Protein AF-A0A2C6DKG7-F1 (afdb_monomer_lite)

InterPro domains:
  IPR004291 Transposase IS66, central domain [PF03050] (73-159)
  IPR052344 Transposase-related protein [PTHR33678] (67-156)

Structure (mmCIF, N/CA/C/O backbone):
data_AF-A0A2C6DKG7-F1
#
_entry.id   AF-A0A2C6DKG7-F1
#
loop_
_atom_site.group_PDB
_atom_site.id
_atom_site.type_symbol
_atom_site.label_atom_id
_atom_site.label_alt_id
_atom_site.label_comp_id
_atom_site.label_asym_id
_atom_site.label_entity_id
_atom_site.label_seq_id
_atom_site.pdbx_PDB_ins_code
_atom_site.Cartn_x
_atom_site.Cartn_y
_atom_site.Cartn_z
_atom_site.occupancy
_atom_site.B_iso_or_equiv
_atom_site.auth_seq_id
_atom_site.auth_comp_id
_atom_site.auth_asym_id
_atom_site.auth_atom_id
_atom_site.pdbx_PDB_model_num
ATOM 1 N N . MET A 1 1 ? -40.578 30.815 17.036 1.00 42.97 1 MET A N 1
ATOM 2 C CA . MET A 1 1 ? -40.883 29.612 16.235 1.00 42.97 1 MET A CA 1
ATOM 3 C C . MET A 1 1 ? -41.186 30.082 14.815 1.00 42.97 1 MET A C 1
ATOM 5 O O . MET A 1 1 ? -42.266 30.598 14.577 1.00 42.97 1 MET A O 1
ATOM 9 N N . ILE A 1 2 ? -40.186 30.042 13.930 1.00 41.84 2 ILE A N 1
ATOM 10 C CA . ILE A 1 2 ? -40.274 30.369 12.494 1.00 41.84 2 ILE A CA 1
ATOM 11 C C . ILE A 1 2 ? -39.407 29.306 11.798 1.00 41.84 2 ILE A C 1
ATOM 13 O O . ILE A 1 2 ? -38.260 29.147 12.224 1.00 41.84 2 ILE A O 1
ATOM 17 N N . PRO A 1 3 ? -39.911 28.527 10.825 1.00 43.03 3 PRO A N 1
ATOM 18 C CA . PRO A 1 3 ? -39.130 27.458 10.220 1.00 43.03 3 PRO A CA 1
ATOM 19 C C . PRO A 1 3 ? -38.192 28.022 9.146 1.00 43.03 3 PRO A C 1
ATOM 21 O O . PRO A 1 3 ? -38.600 28.798 8.283 1.00 43.03 3 PRO A O 1
ATOM 24 N N . CYS A 1 4 ? -36.925 27.615 9.205 1.00 40.94 4 CYS A N 1
ATOM 25 C CA . CYS A 1 4 ? -35.913 27.905 8.196 1.00 40.94 4 CYS A CA 1
ATOM 26 C C . CYS A 1 4 ? -36.245 27.166 6.889 1.00 40.94 4 CYS A C 1
ATOM 28 O O . CYS A 1 4 ? -36.241 25.937 6.848 1.00 40.94 4 CYS A O 1
ATOM 30 N N . LEU A 1 5 ? -36.525 27.914 5.821 1.00 48.69 5 LEU A N 1
ATOM 31 C CA . LEU A 1 5 ? -36.691 27.391 4.464 1.00 48.69 5 LEU A CA 1
ATOM 32 C C . LEU A 1 5 ? -35.322 27.013 3.880 1.00 48.69 5 LEU A C 1
ATOM 34 O O . LEU A 1 5 ? -34.418 27.844 3.800 1.00 48.69 5 LEU A O 1
ATOM 38 N N . GLY A 1 6 ? -35.184 25.747 3.482 1.00 40.41 6 GLY A N 1
ATOM 39 C CA . GLY A 1 6 ? -33.993 25.199 2.842 1.00 40.41 6 GLY A CA 1
ATOM 40 C C . GLY A 1 6 ? -33.730 25.839 1.480 1.00 40.41 6 GLY A C 1
ATOM 41 O O . GLY A 1 6 ? -34.587 25.845 0.597 1.00 40.41 6 GLY A O 1
ATOM 42 N N . TRP A 1 7 ? -32.522 26.369 1.305 1.00 39.25 7 TRP A N 1
ATOM 43 C CA . TRP A 1 7 ? -32.018 26.807 0.010 1.00 39.25 7 TRP A CA 1
ATOM 44 C C . TRP A 1 7 ? -31.837 25.595 -0.909 1.00 39.25 7 TRP A C 1
ATOM 46 O O . TRP A 1 7 ? -31.002 24.727 -0.670 1.00 39.25 7 TRP A O 1
ATOM 56 N N . SER A 1 8 ? -32.644 25.542 -1.967 1.00 44.19 8 SER A N 1
ATOM 57 C CA . SER A 1 8 ? -32.559 24.546 -3.031 1.00 44.19 8 SER A CA 1
ATOM 58 C C . SER A 1 8 ? -31.329 24.795 -3.908 1.00 44.19 8 SER A C 1
ATOM 60 O O . SER A 1 8 ? -31.247 25.791 -4.628 1.00 44.19 8 SER A O 1
ATOM 62 N N . THR A 1 9 ? -30.388 23.853 -3.904 1.00 50.62 9 THR A N 1
ATOM 63 C CA . THR A 1 9 ? -29.226 23.779 -4.809 1.00 50.62 9 THR A CA 1
ATOM 64 C C . THR A 1 9 ? -29.617 23.482 -6.268 1.00 50.62 9 THR A C 1
ATOM 66 O O . THR A 1 9 ? -28.751 23.402 -7.134 1.00 50.62 9 THR A O 1
ATOM 69 N N . SER A 1 10 ? -30.912 23.324 -6.568 1.00 53.59 10 SER A N 1
ATOM 70 C CA . SER A 1 10 ? -31.398 22.764 -7.836 1.00 53.59 10 SER A CA 1
ATOM 71 C C . SER A 1 10 ? -31.390 23.734 -9.024 1.00 53.59 10 SER A C 1
ATOM 73 O O . SER A 1 10 ? -31.531 23.294 -10.161 1.00 53.59 10 SER A O 1
ATOM 75 N N . ILE A 1 11 ? -31.253 25.045 -8.807 1.00 55.28 11 ILE A N 1
ATOM 76 C CA . ILE A 1 11 ? -31.424 26.028 -9.894 1.00 55.28 11 ILE A CA 1
ATOM 77 C C . ILE A 1 11 ? -30.129 26.238 -10.698 1.00 55.28 11 ILE A C 1
ATOM 79 O O . ILE A 1 11 ? -30.195 26.489 -11.897 1.00 55.28 11 ILE A O 1
ATOM 83 N N . LYS A 1 12 ? -28.942 26.070 -10.098 1.00 51.97 12 LYS A N 1
ATOM 84 C CA . LYS A 1 12 ? -27.664 26.378 -10.775 1.00 51.97 12 LYS A CA 1
ATOM 85 C C . LYS A 1 12 ? -27.173 25.276 -11.727 1.00 51.97 12 LYS A C 1
ATOM 87 O O . LYS A 1 12 ? -26.524 25.590 -12.718 1.00 51.97 12 LYS A O 1
ATOM 92 N N . THR A 1 13 ? -27.517 24.012 -11.484 1.00 54.09 13 THR A N 1
ATOM 93 C CA . THR A 1 13 ? -27.084 22.865 -12.310 1.00 54.09 13 THR A CA 1
ATOM 94 C C . THR A 1 13 ? -27.830 22.759 -13.644 1.00 54.09 13 THR A C 1
ATOM 96 O O . THR A 1 13 ? -27.298 22.220 -14.606 1.00 54.09 13 THR A O 1
ATOM 99 N N . THR A 1 14 ? -29.054 23.291 -13.733 1.00 59.72 14 THR A N 1
ATOM 100 C CA . THR A 1 14 ? -29.907 23.137 -14.930 1.00 59.72 14 THR A CA 1
ATOM 101 C C . THR A 1 14 ? -29.477 24.010 -16.108 1.00 59.72 14 THR A C 1
ATOM 103 O O . THR A 1 14 ? -29.628 23.604 -17.259 1.00 59.72 14 THR A O 1
ATOM 106 N N . LEU A 1 15 ? -28.926 25.196 -15.837 1.00 59.50 15 LEU A N 1
ATOM 107 C CA . LEU A 1 15 ? -28.464 26.113 -16.880 1.00 59.50 15 LEU A CA 1
ATOM 108 C C . LEU A 1 15 ? -27.093 25.716 -17.432 1.00 59.50 15 LEU A C 1
ATOM 110 O O . LEU A 1 15 ? -26.894 25.803 -18.637 1.00 59.50 15 LEU A O 1
ATOM 114 N N . PHE A 1 16 ? -26.179 25.239 -16.581 1.00 56.06 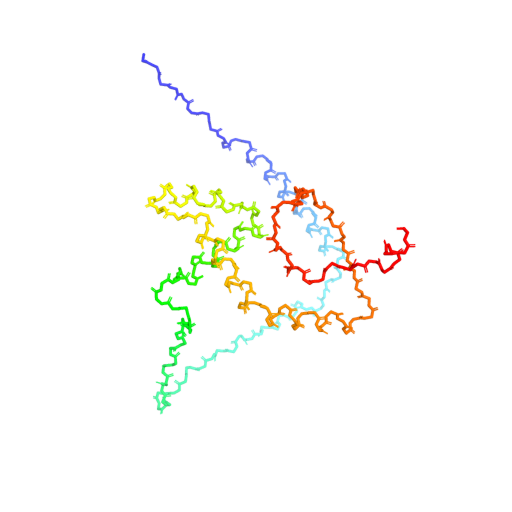16 PHE A N 1
ATOM 115 C CA . PHE A 1 16 ? -24.839 24.834 -17.017 1.00 56.06 16 PHE A CA 1
ATOM 116 C C . PHE A 1 16 ? -24.892 23.590 -17.914 1.00 56.06 16 PHE A C 1
ATOM 118 O O . PHE A 1 16 ? -24.310 23.606 -18.991 1.00 56.06 16 PHE A O 1
ATOM 125 N N . ASN A 1 17 ? -25.693 22.583 -17.539 1.00 67.44 17 ASN A N 1
ATOM 126 C CA . ASN A 1 17 ? -25.866 21.371 -18.345 1.00 67.44 17 ASN A CA 1
ATOM 127 C C . ASN A 1 17 ? -26.475 21.670 -19.727 1.00 67.44 17 ASN A C 1
ATOM 129 O O . ASN A 1 17 ? -26.036 21.119 -20.724 1.00 67.44 17 ASN A O 1
ATOM 133 N N . ARG A 1 18 ? -27.433 22.606 -19.829 1.00 64.31 18 ARG A N 1
ATOM 134 C CA . ARG A 1 18 ? -28.023 22.975 -21.130 1.00 64.31 18 ARG A CA 1
ATOM 135 C C . ARG A 1 18 ? -27.035 23.628 -22.089 1.00 64.31 18 ARG A C 1
ATOM 137 O O . ARG A 1 18 ? -27.148 23.416 -23.291 1.00 64.31 18 ARG A O 1
ATOM 144 N N . VAL A 1 19 ? -26.126 24.454 -21.574 1.00 70.00 19 VAL A N 1
ATOM 145 C CA . VAL A 1 19 ? -25.114 25.108 -22.413 1.00 70.00 19 VAL A CA 1
ATOM 146 C C . VAL A 1 19 ? -24.075 24.079 -22.852 1.00 70.00 19 VAL A C 1
ATOM 148 O O . VAL A 1 19 ? -23.782 24.001 -24.038 1.00 70.00 19 VAL A O 1
ATOM 151 N 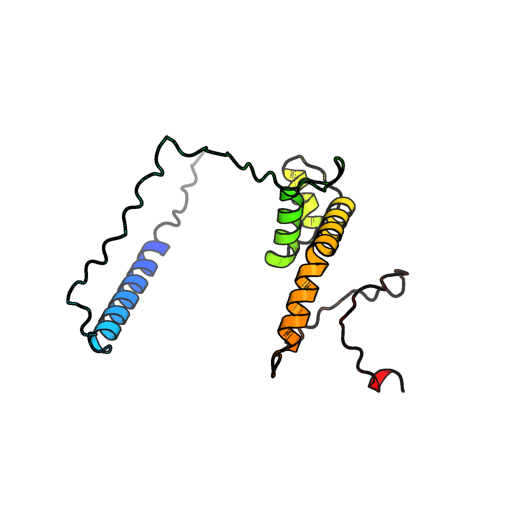N . THR A 1 20 ? -23.625 23.203 -21.946 1.00 74.06 20 THR A N 1
ATOM 152 C CA . THR A 1 20 ? -22.679 22.136 -22.304 1.00 74.06 20 THR A CA 1
ATOM 153 C C . THR A 1 20 ? -23.272 21.134 -23.290 1.00 74.06 20 THR A C 1
ATOM 155 O O . THR A 1 20 ? -22.584 20.737 -24.221 1.00 74.06 20 THR A O 1
ATOM 158 N N . ASP A 1 21 ? -24.545 20.762 -23.139 1.00 77.62 21 ASP A N 1
ATOM 159 C CA . ASP A 1 21 ? -25.218 19.833 -24.057 1.00 77.62 21 ASP A CA 1
ATOM 160 C C . ASP A 1 21 ? -25.367 20.445 -25.461 1.00 77.62 21 ASP A C 1
ATOM 162 O O . ASP A 1 21 ? -25.218 19.748 -26.465 1.00 77.62 21 ASP A O 1
ATOM 166 N N . ALA A 1 22 ? -25.618 21.757 -25.545 1.00 81.25 22 ALA A N 1
ATOM 167 C CA . ALA A 1 22 ? -25.683 22.472 -26.818 1.00 81.25 22 ALA A CA 1
ATOM 168 C C . ALA A 1 22 ? -24.307 22.561 -27.500 1.00 81.25 22 ALA A C 1
ATOM 170 O O . ALA A 1 22 ? -24.211 22.352 -28.711 1.00 81.25 22 ALA A O 1
ATOM 171 N N . ASP A 1 23 ? -23.250 22.820 -26.726 1.00 80.31 23 ASP A N 1
ATOM 172 C CA . ASP A 1 23 ? -21.876 22.883 -27.232 1.00 80.31 23 ASP A CA 1
ATOM 173 C C . ASP A 1 23 ? -21.374 21.501 -27.692 1.00 80.31 23 ASP A C 1
ATOM 175 O O . ASP A 1 23 ? -20.730 21.395 -28.739 1.00 80.31 23 ASP A O 1
ATOM 179 N N . ILE A 1 24 ? -21.723 20.428 -26.968 1.00 80.19 24 ILE A N 1
ATOM 180 C CA . ILE A 1 24 ? -21.419 19.038 -27.351 1.00 80.19 24 ILE A CA 1
ATOM 181 C C . ILE A 1 24 ? -22.118 18.684 -28.666 1.00 80.19 24 ILE A C 1
ATOM 183 O O . ILE A 1 24 ? -21.457 18.235 -29.601 1.00 80.19 24 ILE A O 1
ATOM 187 N N . ALA A 1 25 ? -23.420 18.958 -28.787 1.00 81.06 25 ALA A N 1
ATOM 188 C CA . ALA A 1 25 ? -24.168 18.664 -30.009 1.00 81.06 25 ALA A CA 1
ATOM 189 C C . ALA A 1 25 ? -23.639 19.454 -31.222 1.00 81.06 25 ALA A C 1
ATOM 191 O O . ALA A 1 25 ? -23.618 18.952 -32.347 1.00 81.06 25 ALA A O 1
ATOM 192 N N . ALA A 1 26 ? -23.187 20.696 -31.023 1.00 83.50 26 ALA A N 1
ATOM 193 C CA . ALA A 1 26 ? -22.562 21.480 -32.086 1.00 83.50 26 ALA A CA 1
ATOM 194 C C . ALA A 1 26 ? -21.223 20.868 -32.539 1.00 83.50 26 ALA A C 1
ATOM 196 O O . ALA A 1 26 ? -20.967 20.785 -33.744 1.00 83.50 26 ALA A O 1
ATOM 197 N N . ALA A 1 27 ? -20.401 20.400 -31.595 1.00 81.94 27 ALA A N 1
ATOM 198 C CA . ALA A 1 27 ? -19.133 19.736 -31.888 1.00 81.94 27 ALA A CA 1
ATOM 199 C C . ALA A 1 27 ? -19.327 18.377 -32.588 1.00 81.94 27 ALA A C 1
ATOM 201 O O . ALA A 1 27 ? -18.603 18.073 -33.537 1.00 81.94 27 ALA A O 1
ATOM 202 N N . GLU A 1 28 ? -20.327 17.589 -32.183 1.00 80.44 28 GLU A N 1
ATOM 203 C CA . GLU A 1 28 ? -20.672 16.304 -32.811 1.00 80.44 28 GLU A CA 1
ATOM 204 C C . GLU A 1 28 ? -21.100 16.484 -34.275 1.00 80.44 28 GLU A C 1
ATOM 206 O O . GLU A 1 28 ? -20.582 15.800 -35.157 1.00 80.44 28 GLU A O 1
ATOM 211 N N . ASN A 1 29 ? -21.950 17.476 -34.562 1.00 81.94 29 ASN A N 1
ATOM 212 C CA . ASN A 1 29 ? -22.371 17.789 -35.933 1.00 81.94 29 ASN A CA 1
ATOM 213 C C . ASN A 1 29 ? -21.196 18.224 -36.825 1.00 81.94 29 ASN A C 1
ATOM 215 O O . ASN A 1 29 ? -21.124 17.859 -38.002 1.00 81.94 29 ASN A O 1
ATOM 219 N N . GLN A 1 30 ? -20.258 19.006 -36.279 1.00 83.00 30 GLN A N 1
ATOM 220 C CA . GLN A 1 30 ? -19.043 19.376 -37.007 1.00 83.00 30 GLN A CA 1
ATOM 221 C C . GLN A 1 30 ? -18.170 18.155 -37.293 1.00 83.00 30 GLN A C 1
ATOM 223 O O . GLN A 1 30 ? -17.685 18.009 -38.417 1.00 83.00 30 GLN A O 1
ATOM 228 N N . LEU A 1 31 ? -18.012 17.263 -36.316 1.00 76.12 31 LEU A N 1
ATOM 229 C CA . LEU A 1 31 ? -17.227 16.043 -36.468 1.00 76.12 31 LEU A CA 1
ATOM 230 C C . LEU A 1 31 ? -17.825 15.114 -37.535 1.00 76.12 31 LEU A C 1
ATOM 232 O O . LEU A 1 31 ? -17.091 14.599 -38.377 1.00 76.12 31 LEU A O 1
ATOM 236 N N . GLU A 1 32 ? -19.150 14.972 -37.565 1.00 78.81 32 GLU A N 1
ATOM 237 C CA . GLU A 1 32 ? -19.856 14.157 -38.559 1.00 78.81 32 GLU A CA 1
ATOM 238 C C . GLU A 1 32 ? -19.763 14.734 -39.982 1.00 78.81 32 GLU A C 1
ATOM 240 O O . GLU A 1 32 ? -19.748 13.984 -40.958 1.00 78.81 32 GLU A O 1
ATOM 245 N N . SER A 1 33 ? -19.629 16.059 -40.119 1.00 77.62 33 SER A N 1
ATOM 246 C CA . SER A 1 33 ? -19.415 16.709 -41.421 1.00 77.62 33 SER A CA 1
ATOM 247 C C . SER A 1 33 ? -17.989 16.564 -41.969 1.00 77.62 33 SER A C 1
ATOM 249 O O . SER A 1 33 ? -17.790 16.568 -43.185 1.00 77.62 33 SER A O 1
ATOM 251 N N . LEU A 1 34 ? -16.995 16.478 -41.077 1.00 76.38 34 LEU A N 1
ATOM 252 C CA . LEU A 1 34 ? -15.572 16.498 -41.429 1.00 76.38 34 LEU A CA 1
ATOM 253 C C . LEU A 1 34 ? -15.008 15.099 -41.657 1.00 76.38 34 LEU A C 1
ATOM 255 O O . LEU A 1 34 ? -14.052 14.934 -42.420 1.00 76.38 34 LEU A O 1
ATOM 259 N N . LEU A 1 35 ? -15.578 14.093 -40.997 1.00 75.06 35 LEU A N 1
ATOM 260 C CA . LEU A 1 35 ? -15.190 12.712 -41.211 1.00 75.06 35 LEU A CA 1
ATOM 261 C C . LEU A 1 35 ? -15.839 12.196 -42.505 1.00 75.06 35 LEU A C 1
ATOM 263 O O . LEU A 1 35 ? -17.057 12.294 -42.665 1.00 75.06 35 LEU A O 1
ATOM 267 N N . PRO A 1 36 ? -15.065 11.630 -43.450 1.00 65.19 36 PRO A N 1
ATOM 268 C CA . PRO A 1 36 ? -15.658 10.945 -44.587 1.00 65.19 36 PRO A CA 1
ATOM 269 C C . PRO A 1 36 ? -16.524 9.809 -44.044 1.00 65.19 36 PRO A C 1
ATOM 271 O O . PRO A 1 36 ? -16.021 8.973 -43.292 1.00 65.19 36 PRO A O 1
ATOM 274 N N . LYS A 1 37 ? -17.813 9.776 -44.415 1.00 61.44 37 LYS A N 1
ATOM 275 C CA . LYS A 1 37 ? -18.686 8.639 -44.103 1.00 61.44 37 LYS A CA 1
ATOM 276 C C . LYS A 1 37 ? -18.001 7.388 -44.629 1.00 61.44 37 LYS A C 1
ATOM 278 O O . LYS A 1 37 ? -17.849 7.219 -45.841 1.00 61.44 37 LYS A O 1
ATOM 283 N N . SER A 1 38 ? -17.502 6.561 -43.717 1.00 52.88 38 SER A N 1
ATOM 284 C CA . SER A 1 38 ? -16.935 5.277 -44.083 1.00 52.88 38 SER A CA 1
ATOM 285 C C . SER A 1 38 ? -18.016 4.484 -44.823 1.00 52.88 38 SER A C 1
ATOM 287 O O . SER A 1 38 ? -19.189 4.583 -44.462 1.00 52.88 38 SER A O 1
ATOM 289 N N . PRO A 1 39 ? -17.673 3.679 -45.843 1.00 54.31 39 PRO A N 1
ATOM 290 C CA . PRO A 1 39 ? -18.632 2.841 -46.568 1.00 54.31 39 PRO A CA 1
ATOM 291 C C . PRO A 1 39 ? -19.102 1.642 -45.716 1.00 54.31 39 PRO A C 1
ATOM 293 O O . PRO A 1 39 ? -19.239 0.528 -46.204 1.00 54.31 39 PRO A O 1
ATOM 296 N N . SER A 1 40 ? -19.304 1.855 -44.417 1.00 52.56 40 SER A N 1
ATOM 297 C CA . SER A 1 40 ? -19.707 0.862 -43.423 1.00 52.56 40 SER A CA 1
ATOM 298 C C . SER A 1 40 ? -21.189 0.950 -43.051 1.00 52.56 40 SER A C 1
ATOM 300 O O . SER A 1 40 ? -21.623 0.216 -42.170 1.00 52.56 40 SER A O 1
ATOM 302 N N . ASP A 1 41 ? -21.960 1.821 -43.708 1.00 49.44 41 ASP A N 1
ATOM 303 C CA . ASP A 1 41 ? -23.401 1.973 -43.458 1.00 49.44 41 ASP A CA 1
ATOM 304 C C . ASP A 1 41 ? -24.262 0.935 -44.207 1.00 49.44 41 ASP A C 1
ATOM 306 O O . ASP A 1 41 ? -25.480 0.894 -44.028 1.00 49.44 41 ASP A O 1
ATOM 310 N N . GLU A 1 42 ? -23.659 0.027 -44.984 1.00 50.91 42 GLU A N 1
ATOM 311 C CA . GLU A 1 42 ? -24.314 -1.247 -45.292 1.00 50.91 42 GLU A CA 1
ATOM 312 C C . GLU A 1 42 ? -24.192 -2.159 -44.069 1.00 50.91 42 GLU A C 1
ATOM 314 O O . GLU A 1 42 ? -23.153 -2.755 -43.792 1.00 50.91 42 GLU A O 1
ATOM 319 N N . ALA A 1 43 ? -25.280 -2.196 -43.300 1.00 55.16 43 ALA A N 1
ATOM 320 C CA . ALA A 1 43 ? -25.446 -2.947 -42.069 1.00 55.16 43 ALA A CA 1
ATOM 321 C C . ALA A 1 43 ? -25.111 -4.439 -42.233 1.00 55.16 43 ALA A C 1
ATOM 323 O O . ALA A 1 43 ? -25.985 -5.280 -42.454 1.00 55.16 43 ALA A O 1
ATOM 324 N N . GLU A 1 44 ? -23.850 -4.799 -42.021 1.00 54.56 44 GLU A N 1
ATOM 325 C CA . GLU A 1 44 ? -23.482 -6.167 -41.699 1.00 54.56 44 GLU A CA 1
ATOM 326 C C . GLU A 1 44 ? -23.936 -6.422 -40.256 1.00 54.56 44 GLU A C 1
ATOM 328 O O . GLU A 1 44 ? -23.244 -6.132 -39.276 1.00 54.56 44 GLU A O 1
ATOM 333 N N . GLN A 1 45 ? -25.169 -6.911 -40.117 1.00 61.81 45 GLN A N 1
ATOM 334 C CA . GLN A 1 45 ? -25.705 -7.440 -38.869 1.00 61.81 45 GLN A CA 1
ATOM 335 C C . GLN A 1 45 ? -24.826 -8.613 -38.437 1.00 61.81 45 GLN A C 1
ATOM 337 O O . GLN A 1 45 ? -25.077 -9.770 -38.773 1.00 61.81 45 GLN A O 1
ATOM 342 N N . ARG A 1 46 ? -23.760 -8.318 -37.691 1.00 57.16 46 ARG A N 1
ATOM 343 C CA . ARG A 1 46 ? -22.921 -9.334 -37.064 1.00 57.16 46 ARG A CA 1
ATOM 344 C C . ARG A 1 46 ? -23.782 -10.064 -36.045 1.00 57.16 46 ARG A C 1
ATOM 346 O O . ARG A 1 46 ? -23.980 -9.589 -34.928 1.00 57.16 46 ARG A O 1
ATOM 353 N N . SER A 1 47 ? -24.328 -11.208 -36.449 1.00 63.72 47 SER A N 1
ATOM 354 C CA . SER A 1 47 ? -25.087 -12.083 -35.568 1.00 63.72 47 SER A CA 1
ATOM 355 C C . SER A 1 47 ? -24.198 -12.439 -34.384 1.00 63.72 47 SER A C 1
ATOM 357 O O . SER A 1 47 ? -23.180 -13.114 -34.554 1.00 63.72 47 SER A O 1
ATOM 359 N N . ILE A 1 48 ? -24.561 -11.979 -33.190 1.00 64.50 48 ILE A N 1
ATOM 360 C CA . ILE A 1 48 ? -23.921 -12.436 -31.960 1.00 64.50 48 ILE A CA 1
ATOM 361 C C . ILE A 1 48 ? -24.122 -13.957 -31.934 1.00 64.50 48 ILE A C 1
ATOM 363 O O . ILE A 1 48 ? -25.274 -14.400 -31.927 1.00 64.50 48 ILE A O 1
ATOM 367 N N . PRO A 1 49 ? -23.060 -14.783 -31.978 1.00 67.44 49 PRO A N 1
ATOM 368 C CA . PRO A 1 49 ? -23.237 -16.224 -32.012 1.00 67.44 49 PRO A CA 1
ATOM 369 C C . PRO A 1 49 ? -23.902 -16.666 -30.706 1.00 67.44 49 PRO A C 1
ATOM 371 O O . PRO A 1 49 ? -23.304 -16.595 -29.629 1.00 67.44 49 PRO A O 1
ATOM 374 N N . ALA A 1 50 ? -25.156 -17.112 -30.796 1.00 70.31 50 ALA A N 1
ATOM 375 C CA . ALA A 1 50 ? -25.883 -17.659 -29.663 1.00 70.31 50 ALA A CA 1
ATOM 376 C C . ALA A 1 50 ? -25.196 -18.960 -29.227 1.00 70.31 50 ALA A C 1
ATOM 378 O O . ALA A 1 50 ? -25.244 -19.979 -29.921 1.00 70.31 50 ALA A O 1
ATOM 379 N N . ARG A 1 51 ? -24.512 -18.923 -28.080 1.00 73.12 51 ARG A N 1
ATOM 380 C CA . ARG A 1 51 ? -23.881 -20.112 -27.502 1.00 73.12 51 ARG A CA 1
ATOM 381 C C . ARG A 1 51 ? -24.984 -21.091 -27.100 1.00 73.12 51 ARG A C 1
ATOM 383 O O . ARG A 1 51 ? -25.776 -20.793 -26.210 1.00 73.12 51 ARG A O 1
ATOM 390 N N . LYS A 1 52 ? -25.037 -22.258 -27.749 1.00 77.75 52 LYS A N 1
ATOM 391 C CA . LYS A 1 52 ? -25.904 -23.356 -27.303 1.00 77.75 52 LYS A CA 1
ATOM 392 C C . LYS A 1 52 ? -25.429 -23.827 -25.921 1.00 77.75 52 LYS A C 1
ATOM 394 O O . LYS A 1 52 ? -24.215 -23.950 -25.729 1.00 77.75 52 LYS A O 1
ATOM 399 N N . PRO A 1 53 ? -26.338 -24.079 -24.964 1.00 76.44 53 PRO A N 1
ATOM 400 C CA . PRO A 1 53 ? -25.948 -24.646 -23.681 1.00 76.44 53 PRO A CA 1
ATOM 401 C C . PRO A 1 53 ? -25.273 -26.003 -23.908 1.00 76.44 53 PRO A C 1
ATOM 403 O O . PRO A 1 53 ? -25.671 -26.758 -24.797 1.00 76.44 53 PRO A O 1
ATOM 406 N N . LEU A 1 54 ? -24.236 -26.299 -23.118 1.00 77.56 54 LEU A N 1
ATOM 407 C CA . LEU A 1 54 ? -23.595 -27.614 -23.143 1.00 77.56 54 LEU A CA 1
ATOM 408 C C . LEU A 1 54 ? -24.640 -28.701 -22.856 1.00 77.56 54 LEU A C 1
ATOM 410 O O . LEU A 1 54 ? -25.524 -28.519 -22.013 1.00 77.56 54 LEU A O 1
ATOM 414 N N . SER A 1 55 ? -24.532 -29.824 -23.561 1.00 79.50 55 SER A N 1
ATOM 415 C CA . SER A 1 55 ? -25.466 -30.937 -23.436 1.00 79.50 55 SER A CA 1
ATOM 416 C C . SER A 1 55 ? -25.436 -31.569 -22.042 1.00 79.50 55 SER A C 1
ATOM 418 O O . SER A 1 55 ? -24.435 -31.551 -21.327 1.00 79.50 55 SER A O 1
ATOM 420 N N . GLU A 1 56 ? -26.573 -32.133 -21.645 1.00 79.00 56 GLU A N 1
ATOM 421 C CA . GLU A 1 56 ? -26.831 -32.593 -20.276 1.00 79.00 56 GLU A CA 1
ATOM 422 C C . GLU A 1 56 ? -25.981 -33.802 -19.849 1.00 79.00 56 GLU A C 1
ATOM 424 O O . GLU A 1 56 ? -25.721 -33.993 -18.668 1.00 79.00 56 GLU A O 1
ATOM 429 N N . HIS A 1 57 ? -25.485 -34.580 -20.813 1.00 84.62 57 HIS A N 1
ATOM 430 C CA . HIS A 1 57 ? -24.684 -35.785 -20.586 1.00 84.62 57 HIS A CA 1
ATOM 431 C C . HIS A 1 57 ? -23.202 -35.518 -20.277 1.00 84.62 57 HIS A C 1
ATOM 433 O O . HIS A 1 57 ? -22.466 -36.456 -19.972 1.00 84.62 57 HIS A O 1
ATOM 439 N N . LEU A 1 58 ? -22.732 -34.271 -20.377 1.00 80.00 58 LEU A N 1
ATOM 440 C CA . LEU A 1 58 ? -21.362 -33.935 -19.990 1.00 80.00 58 LEU A CA 1
ATOM 441 C C . LEU A 1 58 ? -21.251 -33.831 -18.461 1.00 80.00 58 LEU A C 1
ATOM 443 O O . LEU A 1 58 ? -22.088 -33.174 -17.834 1.00 80.00 58 LEU A O 1
ATOM 447 N N . PRO A 1 59 ? -20.202 -34.403 -17.843 1.00 80.31 59 PRO A N 1
ATOM 448 C CA . PRO A 1 59 ? -19.992 -34.273 -16.409 1.00 80.31 59 PRO A CA 1
ATOM 449 C C . PRO A 1 59 ? -19.760 -32.801 -16.046 1.00 80.31 59 PRO A C 1
ATOM 451 O O . PRO A 1 59 ? -18.768 -32.186 -16.442 1.00 80.31 59 PRO A O 1
ATOM 454 N N . ARG A 1 60 ? -20.680 -32.225 -15.267 1.00 74.88 60 ARG A N 1
ATOM 455 C CA . ARG A 1 60 ? -20.539 -30.873 -14.717 1.00 74.88 60 ARG A CA 1
ATOM 456 C C . ARG A 1 60 ? -19.683 -30.942 -13.461 1.00 74.88 60 ARG A C 1
ATOM 458 O O . ARG A 1 60 ? -20.188 -31.179 -12.369 1.00 74.88 60 ARG A O 1
ATOM 465 N N . VAL A 1 61 ? -18.379 -30.738 -13.609 1.00 80.75 61 VAL A N 1
ATOM 466 C CA . VAL A 1 61 ? -17.492 -30.580 -12.453 1.00 80.75 61 VAL A CA 1
ATOM 467 C C . VAL A 1 61 ? -17.546 -29.121 -12.014 1.00 80.75 61 VAL A C 1
ATOM 469 O O . VAL A 1 61 ? -16.973 -28.242 -12.656 1.00 80.75 61 VAL A O 1
ATOM 472 N N . GLY A 1 62 ? -18.265 -28.853 -10.925 1.00 76.12 62 GLY A N 1
ATOM 473 C CA . GLY A 1 62 ? -18.250 -27.548 -10.273 1.00 76.12 62 GLY A CA 1
ATOM 474 C C . GLY A 1 62 ? -16.876 -27.297 -9.663 1.00 76.12 62 GLY A C 1
ATOM 475 O O . GLY A 1 62 ? -16.591 -27.763 -8.563 1.00 76.12 62 GLY A O 1
ATOM 476 N N . LYS A 1 63 ? -16.001 -26.584 -10.375 1.00 71.56 63 LYS A N 1
ATOM 477 C CA . LYS A 1 63 ? -14.724 -26.146 -9.810 1.00 71.56 63 LYS A CA 1
ATOM 478 C C . LYS A 1 63 ? -14.964 -24.878 -9.002 1.00 71.56 63 LYS A C 1
ATOM 480 O O . LYS A 1 63 ? -15.008 -23.782 -9.552 1.00 71.56 63 LYS A O 1
ATOM 485 N N . VAL A 1 64 ? -15.127 -25.037 -7.694 1.00 71.81 64 VAL A N 1
ATOM 486 C CA . VAL A 1 64 ? -15.084 -23.909 -6.764 1.00 71.81 64 VAL A CA 1
ATOM 487 C C . VAL A 1 64 ? -13.623 -23.492 -6.650 1.00 71.81 64 VAL A C 1
ATOM 489 O O . VAL A 1 64 ? -12.808 -24.203 -6.066 1.00 71.81 64 VAL A O 1
ATOM 492 N N . ILE A 1 65 ? -13.271 -22.368 -7.272 1.00 66.25 65 ILE A N 1
ATOM 493 C CA . ILE A 1 65 ? -11.984 -21.718 -7.031 1.00 66.25 65 ILE A CA 1
ATOM 494 C C . ILE A 1 65 ? -12.151 -20.973 -5.710 1.00 66.25 65 ILE A C 1
ATOM 496 O O . ILE A 1 65 ? -12.523 -19.802 -5.686 1.00 66.25 65 ILE A O 1
ATOM 500 N N . SER A 1 66 ? -11.963 -21.682 -4.601 1.00 56.06 66 SER A N 1
ATOM 501 C CA . SER A 1 66 ? -11.820 -21.021 -3.310 1.00 56.06 66 SER A CA 1
ATOM 502 C C . SER A 1 66 ? -10.574 -20.140 -3.387 1.00 56.06 66 SER A C 1
ATOM 504 O O . SER A 1 66 ? -9.552 -20.624 -3.887 1.00 56.06 66 SER A O 1
ATOM 506 N N . PRO A 1 67 ? -10.615 -18.875 -2.929 1.00 56.91 67 PRO A N 1
ATOM 507 C CA . PRO A 1 67 ? -9.382 -18.123 -2.768 1.00 56.91 67 PRO A CA 1
ATOM 508 C C . PRO A 1 67 ? -8.477 -18.965 -1.868 1.00 56.91 67 PRO A C 1
ATOM 510 O O . PRO A 1 67 ? -8.893 -19.373 -0.783 1.00 56.91 67 PRO A O 1
ATOM 513 N N . THR A 1 68 ? -7.284 -19.309 -2.348 1.00 56.97 68 THR A N 1
ATOM 514 C CA . THR A 1 68 ? -6.260 -19.969 -1.539 1.00 56.97 68 THR A CA 1
ATOM 515 C C . THR A 1 68 ? -5.907 -19.018 -0.408 1.00 56.97 68 THR A C 1
ATOM 517 O O . THR A 1 68 ? -5.102 -18.103 -0.563 1.00 56.97 68 THR A O 1
ATOM 520 N N . SER A 1 69 ? -6.583 -19.170 0.727 1.00 55.66 69 SER A N 1
ATOM 521 C CA . SER A 1 69 ? -6.252 -18.463 1.948 1.00 55.66 69 SER A CA 1
ATOM 522 C C . SER A 1 69 ? -5.051 -19.171 2.572 1.00 55.66 69 SER A C 1
ATOM 524 O O . SER A 1 69 ? -5.186 -19.877 3.568 1.00 55.66 69 SER A O 1
ATOM 526 N N . ASP A 1 70 ? -3.867 -18.971 1.993 1.00 52.56 70 ASP A N 1
ATOM 527 C CA . ASP A 1 70 ? -2.587 -19.303 2.647 1.00 52.56 70 ASP A CA 1
ATOM 528 C C . ASP A 1 70 ? -2.301 -18.360 3.835 1.00 52.56 70 ASP A C 1
ATOM 530 O O . ASP A 1 70 ? -1.286 -18.444 4.523 1.00 52.56 70 ASP A O 1
ATOM 534 N N . ILE A 1 71 ? -3.236 -17.451 4.101 1.00 51.31 71 ILE A N 1
ATOM 535 C CA . ILE A 1 71 ? -3.248 -16.544 5.228 1.00 51.31 71 ILE A CA 1
ATOM 536 C C . ILE A 1 71 ? -3.677 -17.336 6.467 1.00 51.31 71 ILE A C 1
ATOM 538 O O . ILE A 1 71 ? -4.836 -17.726 6.624 1.00 51.31 71 ILE A O 1
ATOM 542 N N . SER A 1 72 ? -2.707 -17.603 7.341 1.00 44.44 72 SER A N 1
ATOM 543 C CA . SER A 1 72 ? -2.920 -18.232 8.641 1.00 44.44 72 SER A CA 1
ATOM 544 C C . SER A 1 72 ? -4.043 -17.524 9.411 1.00 44.44 72 SER A C 1
ATOM 546 O O . SER A 1 72 ? -4.189 -16.306 9.347 1.00 44.44 72 SER A O 1
ATOM 548 N N . LYS A 1 73 ? -4.837 -18.298 10.164 1.00 51.03 73 LYS A N 1
ATOM 549 C CA . LYS A 1 73 ? -6.090 -17.908 10.854 1.00 51.03 73 LYS A CA 1
ATOM 550 C C . LYS A 1 73 ? -6.001 -16.722 11.845 1.00 51.03 73 LYS A C 1
ATOM 552 O O . LYS A 1 73 ? -6.970 -16.462 12.547 1.00 51.03 73 LYS A O 1
ATOM 557 N N . GLY A 1 74 ? -4.857 -16.045 11.944 1.00 52.69 74 GLY A N 1
ATOM 558 C CA . GLY A 1 74 ? -4.633 -14.855 12.770 1.00 52.69 74 GLY A CA 1
ATOM 559 C C . GLY A 1 74 ? -4.349 -13.567 11.986 1.00 52.69 74 GLY A C 1
ATOM 560 O O . GLY A 1 74 ? -4.172 -12.522 12.605 1.00 52.69 74 GLY A O 1
ATOM 561 N N . LEU A 1 75 ? -4.284 -13.617 10.654 1.00 57.31 75 LEU A N 1
ATOM 562 C CA . LEU A 1 75 ? -4.082 -12.445 9.801 1.00 57.31 75 LEU A CA 1
ATOM 563 C C . LEU A 1 75 ? -5.436 -11.922 9.283 1.00 57.31 75 LEU A C 1
ATOM 565 O O . LEU A 1 75 ? -6.356 -12.717 9.074 1.00 57.31 75 LEU A O 1
ATOM 569 N N . PRO A 1 76 ? -5.583 -10.599 9.082 1.00 63.59 76 PRO A N 1
ATOM 570 C CA . PRO A 1 76 ? -6.799 -10.024 8.521 1.00 63.59 76 PRO A CA 1
ATOM 571 C C . PRO A 1 76 ? -7.144 -10.669 7.175 1.00 63.59 76 PRO A C 1
ATOM 573 O O . PRO A 1 76 ? -6.257 -10.997 6.386 1.00 63.59 76 PRO A O 1
ATOM 576 N N . GLU A 1 77 ? -8.443 -10.844 6.923 1.00 73.19 77 GLU A N 1
ATOM 577 C CA . GLU A 1 77 ? -8.948 -11.398 5.667 1.00 73.19 77 GLU A CA 1
ATOM 578 C C . GLU A 1 77 ? -8.360 -10.638 4.465 1.00 73.19 77 GLU A C 1
ATOM 580 O O . GLU A 1 77 ? -8.151 -9.422 4.529 1.00 73.19 77 GLU A O 1
ATOM 585 N N . VAL A 1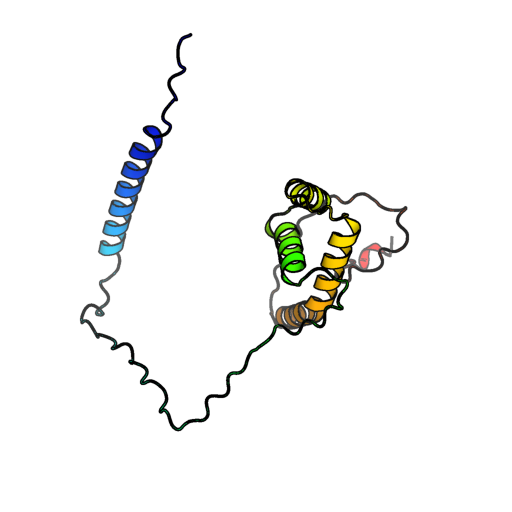 78 ? -8.117 -11.344 3.353 1.00 81.50 78 VAL A N 1
ATOM 586 C CA . VAL A 1 78 ? -7.556 -10.779 2.108 1.00 81.50 78 VAL A CA 1
ATOM 587 C C . VAL A 1 78 ? -8.267 -9.480 1.710 1.00 81.50 78 VAL A C 1
ATOM 589 O O . VAL A 1 78 ? -7.619 -8.528 1.275 1.00 81.50 78 VAL A O 1
ATOM 592 N N . GLY A 1 79 ? -9.590 -9.413 1.899 1.00 87.06 79 GLY A N 1
ATOM 593 C CA . GLY A 1 79 ? -10.396 -8.225 1.618 1.00 87.06 79 GLY A CA 1
ATOM 594 C C . GLY A 1 79 ? -9.975 -6.992 2.423 1.00 87.06 79 GLY A C 1
ATOM 595 O O . GLY A 1 79 ? -9.819 -5.915 1.846 1.00 87.06 79 GLY A O 1
ATOM 596 N N . LEU A 1 80 ? -9.706 -7.144 3.725 1.00 89.88 80 LEU A N 1
ATOM 597 C CA . LEU A 1 80 ? -9.264 -6.032 4.570 1.00 89.88 80 LEU A CA 1
ATOM 598 C C . LEU A 1 80 ? -7.884 -5.534 4.139 1.00 89.88 80 LEU A C 1
ATOM 600 O O . LEU A 1 80 ? -7.688 -4.331 3.977 1.00 89.88 80 LEU A O 1
ATOM 604 N N . VAL A 1 81 ? -6.935 -6.446 3.911 1.00 91.44 81 VAL A N 1
ATOM 605 C CA . VAL A 1 81 ? -5.581 -6.073 3.465 1.00 91.44 81 VAL A CA 1
ATOM 606 C C . VAL A 1 81 ? -5.637 -5.362 2.114 1.00 91.44 81 VAL A C 1
ATOM 608 O O . VAL A 1 81 ? -4.994 -4.329 1.937 1.00 91.44 81 VAL A O 1
ATOM 611 N N . THR A 1 82 ? -6.459 -5.864 1.190 1.00 92.81 82 THR A N 1
ATOM 612 C CA . THR A 1 82 ? -6.656 -5.259 -0.135 1.00 92.81 82 THR A CA 1
ATOM 613 C C . THR A 1 82 ? -7.183 -3.832 -0.013 1.00 92.81 82 THR A C 1
ATOM 615 O O . THR A 1 82 ? -6.624 -2.927 -0.631 1.00 92.81 82 THR A O 1
ATOM 618 N N . GLN A 1 83 ? -8.199 -3.605 0.826 1.00 94.62 83 GLN A N 1
ATOM 619 C CA . GLN A 1 83 ? -8.744 -2.268 1.069 1.00 94.62 83 GLN A CA 1
ATOM 620 C C . GLN A 1 83 ? -7.695 -1.329 1.674 1.00 94.62 83 GLN A C 1
ATOM 622 O O . GLN A 1 83 ? -7.545 -0.198 1.220 1.00 94.62 83 GLN A O 1
ATOM 627 N N . VAL A 1 84 ? -6.944 -1.796 2.675 1.00 95.12 84 VAL A N 1
ATOM 628 C CA . VAL A 1 84 ? -5.919 -0.992 3.358 1.00 95.12 84 VAL A CA 1
ATOM 629 C C . VAL A 1 84 ? -4.817 -0.559 2.391 1.00 95.12 84 VAL A C 1
ATOM 631 O O . VAL A 1 84 ? -4.419 0.611 2.382 1.00 95.12 84 VAL A O 1
ATOM 634 N N . VAL A 1 85 ? -4.345 -1.487 1.554 1.00 95.00 85 VAL A N 1
ATOM 635 C CA . VAL A 1 85 ? -3.332 -1.231 0.519 1.00 95.00 85 VAL A CA 1
ATOM 636 C C . VAL A 1 85 ? -3.882 -0.278 -0.542 1.00 95.00 85 VAL A C 1
ATOM 638 O O . VAL A 1 85 ? -3.228 0.720 -0.846 1.00 95.00 85 VAL A O 1
ATOM 641 N N . ALA A 1 86 ? -5.091 -0.525 -1.055 1.00 95.81 86 ALA A N 1
ATOM 642 C CA . ALA A 1 86 ? -5.729 0.345 -2.039 1.00 95.81 86 ALA A CA 1
ATOM 643 C C . ALA A 1 86 ? -5.883 1.771 -1.495 1.00 95.81 86 ALA A C 1
ATOM 645 O O . ALA A 1 86 ? -5.356 2.709 -2.086 1.00 95.81 86 ALA A O 1
ATOM 646 N N . SER A 1 87 ? -6.482 1.943 -0.317 1.00 96.12 87 SER A N 1
ATOM 647 C CA . SER A 1 87 ? -6.645 3.268 0.281 1.00 96.12 87 SER A CA 1
ATOM 648 C C . SER A 1 87 ? -5.313 3.950 0.600 1.00 96.12 87 SER A C 1
ATOM 650 O O . SER A 1 87 ? -5.222 5.171 0.504 1.00 96.12 87 SER A O 1
ATOM 652 N N . LYS A 1 88 ? -4.258 3.202 0.950 1.00 95.25 88 LYS A N 1
ATOM 653 C CA . LYS A 1 88 ? -2.939 3.790 1.231 1.00 95.25 88 LYS A CA 1
ATOM 654 C C . LYS A 1 88 ? -2.264 4.325 -0.029 1.00 95.25 88 LYS A C 1
ATOM 656 O O . LYS A 1 88 ? -1.769 5.447 -0.005 1.00 95.25 88 LYS A O 1
ATOM 661 N N . TYR A 1 89 ? -2.200 3.517 -1.084 1.00 94.19 89 TYR A N 1
ATOM 662 C CA . TYR A 1 89 ? -1.380 3.823 -2.260 1.00 94.19 89 TYR A CA 1
ATOM 663 C C . TYR A 1 89 ? -2.161 4.494 -3.392 1.00 94.19 89 TYR A C 1
ATOM 665 O O . TYR A 1 89 ? -1.580 5.289 -4.123 1.00 94.19 89 TYR A O 1
ATOM 673 N N . ARG A 1 90 ? -3.460 4.207 -3.531 1.00 94.19 90 ARG A N 1
ATOM 674 C CA . ARG A 1 90 ? -4.327 4.822 -4.547 1.00 94.19 90 ARG A CA 1
ATOM 675 C C . ARG A 1 90 ? -4.988 6.099 -4.041 1.00 94.19 90 ARG A C 1
ATOM 677 O O . ARG A 1 90 ? -4.996 7.093 -4.755 1.00 94.19 90 ARG A O 1
ATOM 684 N N . ASP A 1 91 ? -5.515 6.067 -2.817 1.00 94.62 91 ASP A N 1
ATOM 685 C CA . ASP A 1 91 ? -6.281 7.188 -2.247 1.00 94.62 91 ASP A CA 1
ATOM 686 C C . ASP A 1 91 ? -5.450 8.054 -1.283 1.00 94.62 91 ASP A C 1
ATOM 688 O O . ASP A 1 91 ? -5.976 8.966 -0.645 1.00 94.62 91 ASP A O 1
ATOM 692 N N . TYR A 1 92 ? -4.148 7.771 -1.154 1.00 92.31 92 TYR A N 1
ATOM 693 C CA . TYR A 1 92 ? -3.201 8.501 -0.302 1.00 92.31 92 TYR A CA 1
ATOM 694 C C . TYR A 1 92 ? -3.637 8.617 1.170 1.00 92.31 92 TYR A C 1
ATOM 696 O O . TYR A 1 92 ? -3.313 9.586 1.863 1.00 92.31 92 TYR A O 1
ATOM 704 N N . GLN A 1 93 ? -4.371 7.625 1.681 1.00 95.31 93 GLN A N 1
ATOM 705 C CA . GLN A 1 93 ? -4.867 7.628 3.051 1.00 95.31 93 GLN A CA 1
ATOM 706 C C . GLN A 1 93 ? -3.844 6.994 4.010 1.00 95.31 93 GLN A C 1
ATOM 708 O O . GLN A 1 93 ? -3.656 5.772 3.985 1.00 95.31 93 GLN A O 1
ATOM 713 N N . PRO A 1 94 ? -3.197 7.770 4.903 1.00 94.75 94 PRO A N 1
ATOM 714 C CA . PRO A 1 94 ? -2.182 7.234 5.806 1.00 94.75 94 PRO A CA 1
ATOM 715 C C . PRO A 1 94 ? -2.792 6.271 6.833 1.00 94.75 94 PRO A C 1
ATOM 717 O O . PRO A 1 94 ? -3.947 6.414 7.233 1.00 94.75 94 PRO A O 1
ATOM 720 N N . LEU A 1 95 ? -1.999 5.305 7.307 1.00 95.69 95 LEU A N 1
ATOM 721 C CA . LEU A 1 95 ? -2.493 4.194 8.135 1.00 95.69 95 LEU A CA 1
ATOM 722 C C . LEU A 1 95 ? -3.140 4.636 9.454 1.00 95.69 95 LEU A C 1
ATOM 724 O O . LEU A 1 95 ? -4.141 4.054 9.860 1.00 95.69 95 LEU A O 1
ATOM 728 N N . TYR A 1 96 ? -2.622 5.684 10.102 1.00 96.06 96 TYR A N 1
ATOM 729 C CA . TYR A 1 96 ? -3.249 6.228 11.314 1.00 96.06 96 TYR A CA 1
ATOM 730 C C . TYR A 1 96 ? -4.669 6.738 11.029 1.00 96.06 96 TYR A C 1
ATOM 732 O O . TYR A 1 96 ? -5.580 6.534 11.825 1.00 96.06 96 TYR A O 1
ATOM 740 N N . ARG A 1 97 ? -4.891 7.339 9.853 1.00 96.75 97 ARG A N 1
ATOM 741 C CA . ARG A 1 97 ? -6.207 7.834 9.443 1.00 96.75 97 ARG A CA 1
ATOM 742 C C . ARG A 1 97 ? -7.159 6.683 9.147 1.00 96.75 97 ARG A C 1
ATOM 744 O O . ARG A 1 97 ? -8.316 6.753 9.543 1.00 96.75 97 ARG A O 1
ATOM 751 N N . GLN A 1 98 ? -6.668 5.623 8.507 1.00 96.69 98 GLN A N 1
ATOM 752 C CA . GLN A 1 98 ? -7.451 4.404 8.288 1.00 96.69 98 GLN A CA 1
ATOM 753 C C . GLN A 1 98 ? -7.863 3.754 9.615 1.00 96.69 98 GLN A C 1
ATOM 755 O O . GLN A 1 98 ? -9.028 3.415 9.784 1.00 96.69 98 GLN A O 1
ATOM 760 N N . SER A 1 99 ? -6.943 3.662 10.582 1.00 96.38 99 SER A N 1
ATOM 761 C CA . SER A 1 99 ? -7.225 3.160 11.936 1.00 96.38 99 SER A CA 1
ATOM 762 C C . SER A 1 99 ? -8.364 3.936 12.613 1.00 96.38 99 SER A C 1
ATOM 764 O O . SER A 1 99 ? -9.317 3.331 13.100 1.00 96.38 99 SER A O 1
ATOM 766 N N . HIS A 1 100 ? -8.340 5.273 12.552 1.00 97.12 100 HIS A N 1
ATOM 767 C CA . HIS A 1 100 ? -9.437 6.094 13.072 1.00 97.12 100 HIS A CA 1
ATOM 768 C C . HIS A 1 100 ? -10.752 5.909 12.310 1.00 97.12 100 HIS A C 1
ATOM 770 O O . HIS A 1 100 ? -11.812 6.019 12.916 1.00 97.12 100 HIS A O 1
ATOM 776 N N . ILE A 1 101 ? -10.711 5.651 11.001 1.00 96.38 101 ILE A N 1
ATOM 777 C CA . ILE A 1 101 ? -11.920 5.388 10.212 1.00 96.38 101 ILE A CA 1
ATOM 778 C C . ILE A 1 101 ? -12.562 4.075 10.652 1.00 96.38 101 ILE A C 1
ATOM 780 O O . ILE A 1 101 ? -13.745 4.083 10.965 1.00 96.38 101 ILE A O 1
ATOM 784 N N . PHE A 1 102 ? -11.790 2.997 10.787 1.00 95.00 102 PHE A N 1
ATOM 785 C CA . PHE A 1 102 ? -12.318 1.728 11.293 1.00 95.00 102 PHE A CA 1
ATOM 786 C C . PHE A 1 102 ? -12.879 1.853 12.715 1.00 95.00 102 PHE A C 1
ATOM 788 O O . PHE A 1 102 ? -13.942 1.307 13.009 1.00 95.00 102 PHE A O 1
ATOM 795 N N . ALA A 1 103 ? -12.235 2.651 13.573 1.00 96.50 103 ALA A N 1
ATOM 796 C CA . ALA A 1 103 ? -12.722 2.901 14.928 1.00 96.50 103 ALA A CA 1
ATOM 797 C C . ALA A 1 103 ? -14.104 3.588 14.953 1.00 96.50 103 ALA A C 1
ATOM 799 O O . ALA A 1 103 ? -14.873 3.372 15.887 1.00 96.50 103 ALA A O 1
ATOM 800 N N . ARG A 1 104 ? -14.463 4.374 13.925 1.00 96.19 104 ARG A N 1
ATOM 801 C CA . ARG A 1 104 ? -15.807 4.982 13.812 1.00 96.19 104 ARG A CA 1
ATOM 802 C C . ARG A 1 104 ? -16.901 3.948 13.568 1.00 96.19 104 ARG A C 1
ATOM 804 O O . ARG A 1 104 ? -18.029 4.173 13.993 1.00 96.19 104 ARG A O 1
ATOM 811 N N . ASP A 1 105 ? -16.546 2.828 12.950 1.00 93.88 105 ASP A N 1
ATOM 812 C CA . ASP A 1 105 ? -17.434 1.690 12.712 1.00 93.88 105 ASP A CA 1
ATOM 813 C C . ASP A 1 105 ? -17.335 0.641 13.840 1.00 93.88 105 ASP A C 1
ATOM 815 O O . ASP A 1 105 ? -17.840 -0.473 13.715 1.00 93.88 105 ASP A O 1
ATOM 819 N N . GLY A 1 106 ? -16.684 0.987 14.959 1.00 94.31 106 GLY A N 1
ATOM 820 C CA . GLY A 1 106 ? -16.528 0.119 16.129 1.00 94.31 106 GLY A CA 1
ATOM 821 C C . GLY A 1 106 ? -15.423 -0.932 16.002 1.00 94.31 106 GLY A C 1
ATOM 822 O O . GLY A 1 106 ? -15.339 -1.825 16.844 1.00 94.31 106 GLY A O 1
ATOM 823 N N . VAL A 1 107 ? -14.570 -0.843 14.976 1.00 92.94 107 VAL A N 1
ATOM 824 C CA . VAL A 1 107 ? -13.472 -1.788 14.742 1.00 92.94 107 VAL A CA 1
ATOM 825 C C . VAL A 1 107 ? -12.137 -1.123 15.071 1.00 92.94 107 VAL A C 1
ATOM 827 O O . VAL A 1 107 ? -11.561 -0.391 14.269 1.00 92.94 107 VAL A O 1
ATOM 830 N N . GLU A 1 108 ? -11.612 -1.387 16.264 1.00 94.44 108 GLU A N 1
ATOM 831 C CA . GLU A 1 108 ? -10.303 -0.874 16.669 1.00 94.44 108 GLU A CA 1
ATOM 832 C C . GLU A 1 108 ? -9.174 -1.724 16.076 1.00 94.44 108 GLU A C 1
ATOM 834 O O . GLU A 1 108 ? -8.933 -2.85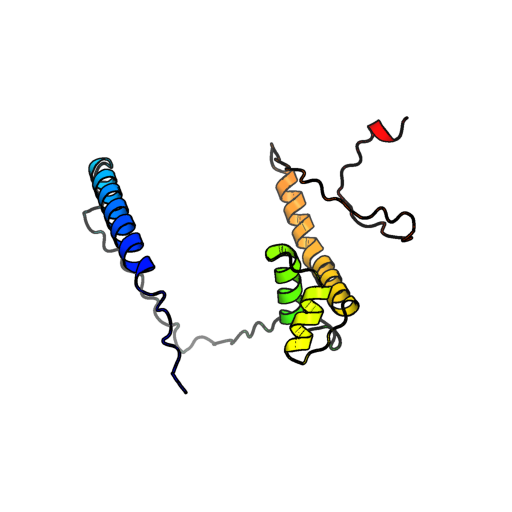7 16.493 1.00 94.44 108 GLU A O 1
ATOM 839 N N . ILE A 1 109 ? -8.456 -1.167 15.098 1.00 93.19 109 ILE A N 1
ATOM 840 C CA . ILE A 1 109 ? -7.290 -1.815 14.488 1.00 93.19 109 ILE A CA 1
ATOM 841 C C . ILE A 1 109 ? -6.065 -0.930 14.706 1.00 93.19 109 ILE A C 1
ATOM 843 O O . ILE A 1 109 ? -6.037 0.196 14.196 1.00 93.19 109 ILE A O 1
ATOM 847 N N . PRO A 1 110 ? -5.030 -1.399 15.423 1.00 94.12 110 PRO A N 1
ATOM 848 C CA . PRO A 1 110 ? -3.837 -0.601 15.641 1.00 94.12 110 PRO A CA 1
ATOM 849 C C . PRO A 1 110 ? -3.047 -0.442 14.338 1.00 94.12 110 PRO A C 1
ATOM 851 O O . PRO A 1 110 ? -3.016 -1.323 13.474 1.00 94.12 110 PRO A O 1
ATOM 854 N N . VAL A 1 111 ? -2.347 0.688 14.219 1.00 95.25 111 VAL A N 1
ATOM 855 C CA . VAL A 1 111 ? -1.537 1.023 13.036 1.00 95.25 111 VAL A CA 1
ATOM 856 C C . VAL A 1 111 ? -0.471 -0.037 12.749 1.00 95.25 111 VAL A C 1
ATOM 858 O O . VAL A 1 111 ? -0.191 -0.311 11.586 1.00 95.25 111 VAL A O 1
ATOM 861 N N . SER A 1 112 ? 0.085 -0.674 13.783 1.00 92.75 112 SER A N 1
ATOM 862 C CA . SER A 1 112 ? 1.054 -1.768 13.649 1.00 92.75 112 SER A CA 1
ATOM 863 C C . SER A 1 112 ? 0.472 -2.989 12.934 1.00 92.75 112 SER A C 1
ATOM 865 O O . SER A 1 112 ? 1.139 -3.559 12.076 1.00 92.75 112 SER A O 1
ATOM 867 N N . THR A 1 113 ? -0.780 -3.358 13.219 1.00 91.81 113 THR A N 1
ATOM 868 C CA . THR A 1 113 ? -1.465 -4.470 12.541 1.00 91.81 113 THR A CA 1
ATOM 869 C C . THR A 1 113 ? -1.737 -4.136 11.080 1.00 91.81 113 THR A C 1
ATOM 871 O O . THR A 1 113 ? -1.466 -4.957 10.203 1.00 91.81 113 THR A O 1
ATOM 874 N N . LEU A 1 114 ? -2.200 -2.914 10.794 1.00 93.19 114 LEU A N 1
ATOM 875 C CA . LEU A 1 114 ? -2.377 -2.447 9.415 1.00 93.19 114 LEU A CA 1
ATOM 876 C C . LEU A 1 114 ? -1.042 -2.440 8.654 1.00 93.19 114 LEU A C 1
ATOM 878 O O . LEU A 1 114 ? -0.974 -2.896 7.515 1.00 93.19 114 LEU A O 1
ATOM 882 N N . ALA A 1 115 ? 0.031 -1.969 9.293 1.00 91.94 115 ALA A N 1
ATOM 883 C CA . ALA A 1 115 ? 1.372 -1.966 8.720 1.00 91.94 115 ALA A CA 1
ATOM 884 C C . ALA A 1 115 ? 1.887 -3.390 8.458 1.00 91.94 115 ALA A C 1
ATOM 886 O O . ALA A 1 115 ? 2.441 -3.641 7.389 1.00 91.94 115 ALA A O 1
ATOM 887 N N . GLY A 1 116 ? 1.643 -4.327 9.379 1.00 89.75 116 GLY A N 1
ATOM 888 C CA . GLY A 1 116 ? 1.950 -5.746 9.190 1.00 89.75 116 GLY A CA 1
ATOM 889 C C . GLY A 1 116 ? 1.222 -6.341 7.982 1.00 89.75 116 GLY A C 1
ATOM 890 O O . GLY A 1 116 ? 1.846 -7.015 7.164 1.00 89.75 116 GLY A O 1
ATOM 891 N N . GLY A 1 117 ? -0.065 -6.020 7.810 1.00 89.06 117 GLY A N 1
ATOM 892 C CA . GLY A 1 117 ? -0.844 -6.421 6.632 1.00 89.06 117 GLY A CA 1
ATOM 893 C C . GLY A 1 117 ? -0.286 -5.856 5.321 1.00 89.06 117 GLY A C 1
ATOM 894 O O . GLY A 1 117 ? -0.152 -6.589 4.344 1.00 89.06 117 GLY A O 1
ATOM 895 N N . VAL A 1 118 ? 0.111 -4.578 5.307 1.00 92.62 118 VAL A N 1
ATOM 896 C CA . VAL A 1 118 ? 0.767 -3.956 4.140 1.00 92.62 118 VAL A CA 1
ATOM 897 C C . VAL A 1 118 ? 2.105 -4.631 3.823 1.00 92.62 118 VAL A C 1
ATOM 899 O O . VAL A 1 118 ? 2.396 -4.878 2.654 1.00 92.62 118 VAL A O 1
ATOM 902 N N . GLY A 1 119 ? 2.904 -4.965 4.840 1.00 89.50 119 GLY A N 1
ATOM 903 C CA . GLY A 1 119 ? 4.167 -5.682 4.656 1.00 89.50 119 GLY A CA 1
ATOM 904 C C . GLY A 1 119 ? 3.964 -7.075 4.057 1.00 89.50 119 GLY A C 1
ATOM 905 O O . GLY A 1 119 ? 4.623 -7.427 3.081 1.00 89.50 119 GLY A O 1
ATOM 906 N N . ALA A 1 120 ? 2.997 -7.835 4.577 1.00 84.94 120 ALA A N 1
ATOM 907 C CA . ALA A 1 120 ? 2.649 -9.154 4.049 1.00 84.94 120 ALA A CA 1
ATOM 908 C C . ALA A 1 120 ? 2.169 -9.088 2.588 1.00 84.94 120 ALA A C 1
ATOM 910 O O . ALA A 1 120 ? 2.579 -9.907 1.766 1.00 84.94 120 ALA A O 1
ATOM 911 N N . ALA A 1 121 ? 1.358 -8.082 2.243 1.00 88.62 121 ALA A N 1
ATOM 912 C CA . ALA A 1 121 ? 0.946 -7.841 0.862 1.00 88.62 121 ALA A CA 1
ATOM 913 C C . ALA A 1 121 ? 2.141 -7.522 -0.050 1.00 88.62 121 ALA A C 1
ATOM 915 O O . ALA A 1 121 ? 2.216 -8.046 -1.157 1.00 88.62 121 ALA A O 1
ATOM 916 N N . GLY A 1 122 ? 3.095 -6.711 0.419 1.00 90.00 122 GLY A N 1
ATOM 917 C CA . GLY A 1 122 ? 4.321 -6.413 -0.323 1.00 90.00 122 GLY A CA 1
ATOM 918 C C . GLY A 1 122 ? 5.140 -7.668 -0.634 1.00 90.00 122 GLY A C 1
ATOM 919 O O . GLY A 1 122 ? 5.532 -7.873 -1.779 1.00 90.00 122 GLY A O 1
ATOM 920 N N . VAL A 1 123 ? 5.321 -8.551 0.354 1.00 86.81 123 VAL A N 1
ATOM 921 C CA . VAL A 1 123 ? 6.005 -9.846 0.171 1.00 86.81 123 VAL A CA 1
ATOM 922 C C . VAL A 1 123 ? 5.269 -10.716 -0.850 1.00 86.81 123 VAL A C 1
ATOM 924 O O . VAL A 1 123 ? 5.896 -11.278 -1.745 1.00 86.81 123 VAL A O 1
ATOM 927 N N . ALA A 1 124 ? 3.940 -10.795 -0.757 1.00 86.12 124 ALA A N 1
ATOM 928 C CA . ALA A 1 124 ? 3.128 -11.578 -1.687 1.00 86.12 124 ALA A CA 1
ATOM 929 C C . ALA A 1 124 ? 3.177 -11.038 -3.131 1.00 86.12 124 ALA A C 1
ATOM 931 O O . ALA A 1 124 ? 3.108 -11.815 -4.082 1.00 86.12 124 ALA A O 1
ATOM 932 N N . LEU A 1 125 ? 3.313 -9.719 -3.303 1.00 89.25 125 LEU A N 1
ATOM 933 C CA . LEU A 1 125 ? 3.376 -9.055 -4.609 1.00 89.25 125 LEU A CA 1
ATOM 934 C C . LEU A 1 125 ? 4.798 -8.956 -5.188 1.00 89.25 125 LEU A C 1
ATOM 936 O O . LEU A 1 125 ? 4.945 -8.611 -6.361 1.00 89.25 125 LEU A O 1
ATOM 940 N N . ALA A 1 126 ? 5.838 -9.292 -4.419 1.00 89.44 126 ALA A N 1
ATOM 941 C CA . ALA A 1 126 ? 7.232 -9.200 -4.858 1.00 89.44 126 ALA A CA 1
ATOM 942 C C . ALA A 1 126 ? 7.533 -9.947 -6.180 1.00 89.44 126 ALA A C 1
ATOM 944 O O . ALA A 1 126 ? 8.191 -9.361 -7.041 1.00 89.44 126 ALA A O 1
ATOM 945 N N . PRO A 1 127 ? 7.015 -11.171 -6.434 1.00 92.62 127 PRO A N 1
ATOM 946 C CA . PRO A 1 127 ? 7.245 -11.851 -7.712 1.00 92.62 127 PRO A CA 1
ATOM 947 C C . PRO A 1 127 ? 6.670 -11.094 -8.915 1.00 92.62 127 PRO A C 1
ATOM 949 O O . PRO A 1 127 ? 7.248 -11.118 -9.998 1.00 92.62 127 PRO A O 1
ATOM 952 N N . LEU A 1 128 ? 5.540 -10.402 -8.739 1.00 94.56 128 LEU A N 1
ATOM 953 C CA . LEU A 1 128 ? 4.936 -9.595 -9.798 1.00 94.56 128 LEU A CA 1
ATOM 954 C C . LEU A 1 128 ? 5.778 -8.349 -10.090 1.00 94.56 128 LEU A C 1
ATOM 956 O O . LEU A 1 128 ? 5.977 -8.012 -11.256 1.00 94.56 128 LEU A O 1
ATOM 960 N N . ALA A 1 129 ? 6.291 -7.695 -9.045 1.00 92.38 129 ALA A N 1
ATOM 961 C CA . ALA A 1 129 ? 7.202 -6.563 -9.191 1.00 92.38 129 ALA A CA 1
ATOM 962 C C . ALA A 1 129 ? 8.468 -6.964 -9.966 1.00 92.38 129 ALA A C 1
ATOM 964 O O . ALA A 1 129 ? 8.863 -6.265 -10.897 1.00 92.38 129 ALA A O 1
ATOM 965 N N . GLU A 1 130 ? 9.037 -8.133 -9.666 1.00 93.06 130 GLU A N 1
ATOM 966 C CA . GLU A 1 130 ? 10.212 -8.648 -10.376 1.00 93.06 130 GLU A CA 1
ATOM 967 C C . GLU A 1 130 ? 9.921 -8.941 -11.856 1.00 93.06 130 GLU A C 1
ATOM 969 O O . GLU A 1 130 ? 10.708 -8.587 -12.733 1.00 93.06 130 GLU A O 1
ATOM 974 N N . LEU A 1 131 ? 8.762 -9.526 -12.173 1.00 95.81 131 LEU A N 1
ATOM 975 C CA . LEU A 1 131 ? 8.363 -9.747 -13.567 1.00 95.81 131 LEU A CA 1
ATOM 976 C C . LEU A 1 131 ? 8.194 -8.433 -14.339 1.00 95.81 131 LEU A C 1
ATOM 978 O O . LEU A 1 131 ? 8.627 -8.343 -15.489 1.00 95.81 131 LEU A O 1
ATOM 982 N N . LEU A 1 132 ? 7.597 -7.415 -13.713 1.00 94.88 132 LEU A N 1
ATOM 983 C CA . LEU A 1 132 ? 7.467 -6.083 -14.306 1.00 94.88 132 LEU A CA 1
ATOM 984 C C . LEU A 1 132 ? 8.836 -5.444 -14.542 1.00 94.88 132 LEU A C 1
ATOM 986 O O . LEU A 1 132 ? 9.070 -4.888 -15.614 1.00 94.88 132 LEU A O 1
ATOM 990 N N . ARG A 1 133 ? 9.761 -5.575 -13.588 1.00 93.19 133 ARG A N 1
ATOM 991 C CA . ARG A 1 133 ? 11.142 -5.099 -13.723 1.00 93.19 133 ARG A CA 1
ATOM 992 C C . ARG A 1 133 ? 11.845 -5.750 -14.915 1.00 93.19 133 ARG A C 1
ATOM 994 O O . ARG A 1 133 ? 12.405 -5.052 -15.759 1.00 93.19 133 ARG A O 1
ATOM 1001 N N . LEU A 1 134 ? 11.769 -7.076 -15.026 1.00 93.94 134 LEU A N 1
ATOM 1002 C CA . LEU A 1 134 ? 12.339 -7.817 -16.155 1.00 93.94 134 LEU A CA 1
ATOM 1003 C C . LEU A 1 134 ? 11.715 -7.414 -17.496 1.00 93.94 134 LEU A C 1
ATOM 1005 O O . LEU A 1 134 ? 12.407 -7.430 -18.513 1.00 93.94 134 LEU A O 1
ATOM 1009 N N . ASP A 1 135 ? 10.427 -7.066 -17.526 1.00 94.38 135 ASP A N 1
ATOM 1010 C CA . ASP A 1 135 ? 9.773 -6.580 -18.743 1.00 94.38 135 ASP A CA 1
ATOM 1011 C C . ASP A 1 135 ? 10.215 -5.159 -19.120 1.00 94.38 135 ASP A C 1
ATOM 1013 O O . ASP A 1 135 ? 10.511 -4.890 -20.286 1.00 94.38 135 ASP A O 1
ATOM 1017 N N . LEU A 1 136 ? 10.343 -4.264 -18.136 1.00 93.56 136 LEU A N 1
ATOM 1018 C CA . LEU A 1 136 ? 10.845 -2.903 -18.341 1.00 93.56 136 LEU A CA 1
ATOM 1019 C C . LEU A 1 136 ? 12.268 -2.900 -18.910 1.00 93.56 136 LEU A C 1
ATOM 1021 O O . LEU A 1 136 ? 12.542 -2.157 -19.851 1.00 93.56 136 LEU A O 1
ATOM 1025 N N . LEU A 1 137 ? 13.143 -3.779 -18.412 1.00 92.94 137 LEU A N 1
ATOM 1026 C CA . LEU A 1 137 ? 14.532 -3.894 -18.875 1.00 92.94 137 LEU A CA 1
ATOM 1027 C C . LEU A 1 137 ? 14.678 -4.374 -20.327 1.00 92.94 137 LEU A C 1
ATOM 1029 O O . LEU A 1 137 ? 15.741 -4.201 -20.919 1.00 92.94 137 LEU A O 1
ATOM 1033 N N . LYS A 1 138 ? 13.635 -4.956 -20.931 1.00 94.69 138 LYS A N 1
ATOM 1034 C CA . LYS A 1 138 ? 13.649 -5.323 -22.360 1.00 94.69 138 LYS A CA 1
ATOM 1035 C C . LYS A 1 138 ? 13.427 -4.124 -23.279 1.00 94.69 138 LYS A C 1
ATOM 1037 O O . LYS A 1 138 ? 13.630 -4.243 -24.488 1.00 94.69 138 LYS A O 1
ATOM 1042 N N . ARG A 1 139 ? 12.950 -2.992 -22.752 1.00 93.00 139 ARG A N 1
ATOM 1043 C CA . ARG A 1 139 ? 12.619 -1.817 -23.563 1.00 93.00 139 ARG A CA 1
ATOM 1044 C C . ARG A 1 139 ? 13.872 -1.005 -23.865 1.00 93.00 139 ARG A C 1
ATOM 1046 O O . ARG A 1 139 ? 14.717 -0.795 -23.007 1.00 93.00 139 ARG A O 1
ATOM 1053 N N . THR A 1 140 ? 13.959 -0.501 -25.093 1.00 95.00 140 THR A N 1
ATOM 1054 C CA . THR A 1 140 ? 15.086 0.328 -25.552 1.00 95.00 140 THR A CA 1
ATOM 1055 C C . THR A 1 140 ? 15.167 1.670 -24.822 1.00 95.00 140 THR A C 1
ATOM 1057 O O . THR A 1 140 ? 16.249 2.224 -24.678 1.00 95.00 140 THR A O 1
ATOM 1060 N N . VAL A 1 141 ? 14.025 2.198 -24.372 1.00 93.69 141 VAL A N 1
ATOM 1061 C CA . VAL A 1 141 ? 13.922 3.465 -23.641 1.00 93.69 141 VAL A CA 1
ATOM 1062 C C . VAL A 1 141 ? 12.966 3.275 -22.467 1.00 93.69 141 VAL A C 1
ATOM 1064 O O . VAL A 1 141 ? 11.853 2.772 -22.647 1.00 93.69 141 VAL A O 1
ATOM 1067 N N . VAL A 1 142 ? 13.393 3.706 -21.281 1.00 91.00 142 VAL A N 1
ATOM 1068 C CA . VAL A 1 142 ? 12.586 3.750 -20.057 1.00 91.00 142 VAL A CA 1
ATOM 1069 C C . VAL A 1 142 ? 12.518 5.204 -19.605 1.00 91.00 142 VAL A C 1
ATOM 1071 O O . VAL A 1 142 ? 13.548 5.847 -19.431 1.00 91.00 142 VAL A O 1
ATOM 1074 N N . HIS A 1 143 ? 11.304 5.727 -19.445 1.00 88.25 143 HIS A N 1
ATOM 1075 C CA . HIS A 1 143 ? 11.083 7.050 -18.870 1.00 88.25 143 HIS A CA 1
ATOM 1076 C C . HIS A 1 143 ? 10.852 6.880 -17.369 1.00 88.25 143 HIS A C 1
ATOM 1078 O O . HIS A 1 143 ? 9.982 6.104 -16.974 1.00 88.25 143 HIS A O 1
ATOM 1084 N N . ALA A 1 144 ? 11.622 7.596 -16.556 1.00 86.56 144 ALA A N 1
ATOM 1085 C CA . ALA A 1 144 ? 11.434 7.682 -15.116 1.00 86.56 144 ALA A CA 1
ATOM 1086 C C . ALA A 1 144 ? 11.175 9.147 -14.754 1.00 86.56 144 ALA A C 1
ATOM 1088 O O . ALA A 1 144 ? 11.889 10.029 -15.228 1.00 86.56 144 ALA A O 1
ATOM 1089 N N . ASP A 1 145 ? 10.141 9.393 -13.953 1.00 86.69 145 ASP A N 1
ATOM 1090 C CA . ASP A 1 145 ? 9.860 10.704 -13.374 1.00 86.69 145 ASP A CA 1
ATOM 1091 C C . ASP A 1 145 ? 10.171 10.634 -11.879 1.00 86.69 145 ASP A C 1
ATOM 1093 O O . ASP A 1 145 ? 9.544 9.877 -11.132 1.00 86.69 145 ASP A O 1
ATOM 1097 N N . GLU A 1 146 ? 11.189 11.370 -11.446 1.00 79.25 146 GLU A N 1
ATOM 1098 C CA . GLU A 1 146 ? 11.549 11.449 -10.036 1.00 79.25 146 GLU A CA 1
ATOM 1099 C C . GLU A 1 146 ? 10.711 12.543 -9.374 1.00 79.25 146 GLU A C 1
ATOM 1101 O O . GLU A 1 146 ? 10.968 13.734 -9.536 1.00 79.25 146 GLU A O 1
ATOM 1106 N N . THR A 1 147 ? 9.705 12.148 -8.591 1.00 79.06 147 THR A N 1
ATOM 1107 C CA . THR A 1 147 ? 9.001 13.079 -7.702 1.00 79.06 147 THR A CA 1
ATOM 1108 C C . THR A 1 147 ? 9.692 13.082 -6.332 1.00 79.06 147 THR A C 1
ATOM 1110 O O . THR A 1 147 ? 9.572 12.097 -5.596 1.00 79.06 147 THR A O 1
ATOM 1113 N N . PRO A 1 148 ? 10.414 14.152 -5.942 1.00 77.00 148 PRO A N 1
ATOM 1114 C CA . PRO A 1 148 ? 11.088 14.197 -4.650 1.00 77.00 148 PRO A CA 1
ATOM 1115 C C . PRO A 1 148 ? 10.062 14.268 -3.513 1.00 77.00 148 PRO A C 1
ATOM 1117 O O . PRO A 1 148 ? 9.180 15.128 -3.499 1.00 77.00 148 PRO A O 1
ATOM 1120 N N . LEU A 1 149 ? 10.200 13.381 -2.527 1.00 73.00 149 LEU A N 1
ATOM 1121 C CA . LEU A 1 149 ? 9.414 13.404 -1.294 1.00 73.00 149 LEU A CA 1
ATOM 1122 C C . LEU A 1 149 ? 10.304 13.811 -0.121 1.00 73.00 149 LEU A C 1
ATOM 1124 O O . LEU A 1 149 ? 11.399 13.283 0.060 1.00 73.00 149 LEU A O 1
ATOM 1128 N N . LEU A 1 150 ? 9.815 14.740 0.702 1.00 78.31 150 LEU A N 1
ATOM 1129 C CA . LEU A 1 150 ? 10.480 15.123 1.944 1.00 78.31 150 LEU A CA 1
ATOM 1130 C C . LEU A 1 150 ? 10.219 14.044 2.997 1.00 78.31 150 LEU A C 1
ATOM 1132 O O . LEU A 1 150 ? 9.087 13.858 3.447 1.00 78.31 150 LEU A O 1
ATOM 1136 N N . ILE A 1 151 ? 11.272 13.330 3.379 1.00 76.00 151 ILE A N 1
ATOM 1137 C CA . ILE A 1 151 ? 11.231 12.288 4.405 1.00 76.00 151 ILE A CA 1
ATOM 1138 C C . ILE A 1 151 ? 11.889 12.842 5.672 1.00 76.00 151 ILE A C 1
ATOM 1140 O O . ILE A 1 151 ? 12.819 13.646 5.604 1.00 76.00 151 ILE A O 1
ATOM 1144 N N . LEU A 1 152 ? 11.39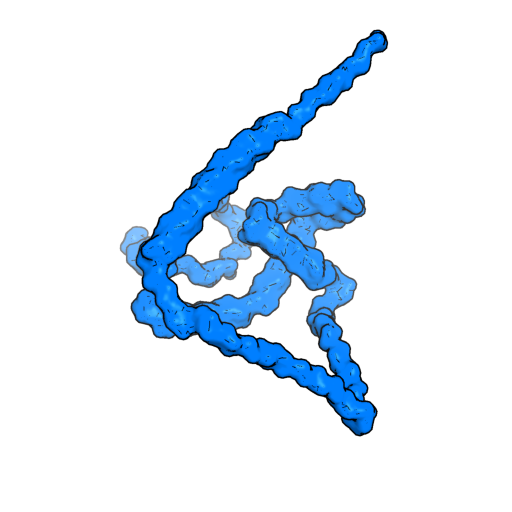0 12.435 6.840 1.00 74.75 152 LEU A N 1
ATOM 1145 C CA . LEU A 1 152 ? 12.028 12.765 8.111 1.00 74.75 152 LEU A CA 1
ATOM 1146 C C . LEU A 1 152 ? 13.402 12.071 8.181 1.00 74.75 152 LEU A C 1
ATOM 1148 O O . LEU A 1 152 ? 13.470 10.855 8.007 1.00 74.75 152 LEU A O 1
ATOM 1152 N N . ASP A 1 153 ? 14.476 12.819 8.451 1.00 62.28 153 ASP A N 1
ATOM 1153 C CA . ASP A 1 153 ? 15.830 12.262 8.578 1.00 62.28 153 ASP A CA 1
ATOM 1154 C C . ASP A 1 153 ? 15.922 11.380 9.834 1.00 62.28 153 ASP A C 1
ATOM 1156 O O . ASP A 1 153 ? 16.095 11.847 10.962 1.00 62.28 153 ASP A O 1
ATOM 1160 N N . ALA A 1 154 ? 15.732 10.077 9.647 1.00 51.81 154 ALA A N 1
ATOM 1161 C CA . ALA A 1 154 ? 15.714 9.091 10.712 1.00 51.81 154 ALA A CA 1
ATOM 1162 C C . ALA A 1 154 ? 17.111 8.496 10.941 1.00 51.81 154 ALA A C 1
ATOM 1164 O O . ALA A 1 154 ? 17.266 7.277 10.990 1.00 51.81 154 ALA A O 1
ATOM 1165 N N . LYS A 1 155 ? 18.128 9.330 11.204 1.00 50.28 155 LYS A N 1
ATOM 1166 C CA . LYS A 1 155 ? 19.442 8.879 11.727 1.00 50.28 155 LYS A CA 1
ATOM 1167 C C . LYS A 1 155 ? 19.364 8.075 13.039 1.00 50.28 155 LYS A C 1
ATOM 1169 O O . LYS A 1 155 ? 20.379 7.591 13.533 1.00 50.28 155 LYS A O 1
ATOM 1174 N N . GLN A 1 156 ? 18.173 7.915 13.612 1.00 45.28 156 GLN A N 1
ATOM 1175 C CA . GLN A 1 156 ? 17.940 7.250 14.889 1.00 45.28 156 GLN A CA 1
ATOM 1176 C C . GLN A 1 156 ? 17.021 6.022 14.814 1.00 45.28 156 GLN A C 1
ATOM 1178 O O . GLN A 1 156 ? 16.783 5.400 15.848 1.00 45.28 156 GLN A O 1
ATOM 1183 N N . VAL A 1 157 ? 16.543 5.620 13.629 1.00 42.97 157 VAL A N 1
ATOM 1184 C CA . VAL A 1 157 ? 15.833 4.341 13.472 1.00 42.97 157 VAL A CA 1
ATOM 1185 C C . VAL A 1 157 ? 16.793 3.348 12.836 1.00 42.97 157 VAL A C 1
ATOM 1187 O O . VAL A 1 157 ? 16.915 3.241 11.621 1.00 42.97 157 VAL A O 1
ATOM 1190 N N . ARG A 1 158 ? 17.537 2.656 13.703 1.00 36.72 158 ARG A N 1
ATOM 1191 C CA . ARG A 1 158 ? 18.429 1.563 13.318 1.00 36.72 158 ARG A CA 1
ATOM 1192 C C . ARG A 1 158 ? 17.621 0.508 12.553 1.00 36.72 158 ARG A C 1
ATOM 1194 O O . ARG A 1 158 ? 16.656 -0.018 13.100 1.00 36.72 158 ARG A O 1
ATOM 1201 N N . ASN A 1 159 ? 18.091 0.186 11.347 1.00 33.72 159 ASN A N 1
ATOM 1202 C CA . ASN A 1 159 ? 17.677 -0.937 10.502 1.00 33.72 159 ASN A CA 1
ATOM 1203 C C . ASN A 1 159 ? 16.427 -0.738 9.611 1.00 33.72 159 ASN A C 1
ATOM 1205 O O . ASN A 1 159 ? 15.468 -1.502 9.697 1.00 33.72 159 ASN A O 1
ATOM 1209 N N . TRP A 1 160 ? 16.475 0.248 8.707 1.00 34.09 160 TRP A N 1
ATOM 1210 C CA . TRP A 1 160 ? 15.681 0.254 7.463 1.00 34.09 160 TRP A CA 1
ATOM 1211 C C . TRP A 1 160 ? 16.560 -0.061 6.244 1.00 34.09 160 TRP A C 1
ATOM 1213 O O . TRP A 1 160 ? 16.415 0.542 5.182 1.00 34.09 160 TRP A O 1
ATOM 1223 N N . ASP A 1 161 ? 17.453 -1.041 6.384 1.00 36.22 161 ASP A N 1
ATOM 1224 C CA . ASP A 1 161 ? 18.171 -1.635 5.255 1.00 36.22 161 ASP A CA 1
ATOM 1225 C C . ASP A 1 161 ? 17.215 -2.538 4.456 1.00 36.22 161 ASP A C 1
ATOM 1227 O O . ASP A 1 161 ? 17.388 -3.751 4.423 1.00 36.22 161 ASP A O 1
ATOM 1231 N N . TYR A 1 162 ? 16.156 -1.975 3.858 1.00 37.56 162 TYR A N 1
ATOM 1232 C CA . TYR A 1 162 ? 15.483 -2.579 2.702 1.00 37.56 162 TYR A CA 1
ATOM 1233 C C . TYR A 1 162 ? 14.548 -1.590 1.985 1.00 37.56 162 TYR A C 1
ATOM 1235 O O . TYR A 1 162 ? 13.336 -1.565 2.197 1.00 37.56 162 TYR A O 1
ATOM 1243 N N . ILE A 1 163 ? 15.120 -0.802 1.077 1.00 41.28 163 ILE A N 1
ATOM 1244 C CA . ILE A 1 163 ? 14.468 -0.442 -0.188 1.00 41.28 163 ILE A CA 1
ATOM 1245 C C . ILE A 1 163 ? 15.530 -0.697 -1.265 1.00 41.28 163 ILE A C 1
ATOM 1247 O O . ILE A 1 163 ? 16.386 0.164 -1.472 1.00 41.28 163 ILE A O 1
ATOM 1251 N N . PRO A 1 164 ? 15.582 -1.881 -1.901 1.00 38.34 164 PRO A N 1
ATOM 1252 C CA . PRO A 1 164 ? 16.425 -2.037 -3.070 1.00 38.34 164 PRO A CA 1
ATOM 1253 C C . PRO A 1 164 ? 15.766 -1.249 -4.207 1.00 38.34 164 PRO A C 1
ATOM 1255 O O . PRO A 1 164 ? 14.548 -1.289 -4.355 1.00 38.34 164 PRO A O 1
ATOM 1258 N N . GLU A 1 165 ? 16.587 -0.549 -4.987 1.00 38.94 165 GLU A N 1
ATOM 1259 C CA . GLU A 1 165 ? 16.218 0.290 -6.143 1.00 38.94 165 GLU A CA 1
ATOM 1260 C C . GLU A 1 165 ? 15.909 1.761 -5.838 1.00 38.94 165 GLU A C 1
ATOM 1262 O O . GLU A 1 165 ? 14.965 2.354 -6.349 1.00 38.94 165 GLU A O 1
ATOM 1267 N N . VAL A 1 166 ? 16.804 2.409 -5.094 1.00 38.94 166 VAL A N 1
ATOM 1268 C CA . VAL A 1 166 ? 17.183 3.786 -5.433 1.00 38.94 166 VAL A CA 1
ATOM 1269 C C . VAL A 1 166 ? 18.604 3.712 -5.973 1.00 38.94 166 VAL A C 1
ATOM 1271 O O . VAL A 1 166 ? 19.510 3.257 -5.278 1.00 38.94 166 VAL A O 1
ATOM 1274 N N . TYR A 1 167 ? 18.782 4.085 -7.239 1.00 37.72 167 TYR A N 1
ATOM 1275 C CA . TYR A 1 167 ? 20.085 4.207 -7.882 1.00 37.72 167 TYR A CA 1
ATOM 1276 C C . TYR A 1 167 ? 20.988 5.121 -7.038 1.00 37.72 167 TYR A C 1
ATOM 1278 O O . TYR A 1 167 ? 20.876 6.345 -7.079 1.00 37.72 167 TYR A O 1
ATOM 1286 N N . LEU A 1 168 ? 21.899 4.527 -6.269 1.00 38.28 168 LEU A N 1
ATOM 1287 C CA . LEU A 1 168 ? 23.065 5.231 -5.754 1.00 38.28 168 LEU A CA 1
ATOM 1288 C C . LEU A 1 168 ? 23.941 5.565 -6.958 1.00 38.28 168 LEU A C 1
ATOM 1290 O O . LEU A 1 168 ? 24.454 4.676 -7.633 1.00 38.28 168 LEU A O 1
ATOM 1294 N N . ASN A 1 169 ? 24.068 6.858 -7.246 1.00 34.16 169 ASN A N 1
ATOM 1295 C CA . ASN A 1 169 ? 25.047 7.357 -8.195 1.00 34.16 169 ASN A CA 1
ATOM 1296 C C . ASN A 1 169 ? 26.452 7.046 -7.629 1.00 34.16 169 ASN A C 1
ATOM 1298 O O . ASN A 1 169 ? 26.808 7.627 -6.597 1.00 34.16 169 ASN A O 1
ATOM 1302 N N . PRO A 1 170 ? 27.243 6.150 -8.255 1.00 44.47 170 PRO A N 1
ATOM 1303 C CA . PRO A 1 170 ? 28.535 5.711 -7.719 1.00 44.47 170 PRO A CA 1
ATOM 1304 C C . PRO A 1 170 ? 29.573 6.843 -7.642 1.00 44.47 170 PRO A C 1
ATOM 1306 O O . PRO A 1 170 ? 30.610 6.690 -7.005 1.00 44.47 170 PRO A O 1
ATOM 1309 N N . GLU A 1 171 ? 29.298 8.005 -8.239 1.00 49.19 171 GLU A N 1
ATOM 1310 C CA . GLU A 1 171 ? 30.192 9.164 -8.197 1.00 49.19 171 GLU A CA 1
ATOM 1311 C C . GLU A 1 171 ? 30.152 9.939 -6.867 1.00 49.19 171 GLU A C 1
ATOM 1313 O O . GLU A 1 171 ? 30.997 10.803 -6.642 1.00 49.19 171 GLU A O 1
ATOM 1318 N N . LYS A 1 172 ? 29.203 9.650 -5.961 1.00 49.47 172 LYS A N 1
ATOM 1319 C CA . LYS A 1 172 ? 29.072 10.374 -4.679 1.00 49.47 172 LYS A CA 1
ATOM 1320 C C . LYS A 1 172 ? 29.718 9.695 -3.466 1.00 49.47 172 LYS A C 1
ATOM 1322 O O . LYS A 1 172 ? 29.680 10.273 -2.386 1.00 49.47 172 LYS A O 1
ATOM 1327 N N . GLU A 1 173 ? 30.348 8.532 -3.627 1.00 43.16 173 GLU A N 1
ATOM 1328 C CA . GLU A 1 173 ? 31.127 7.883 -2.553 1.00 43.16 173 GLU A CA 1
ATOM 1329 C C . GLU A 1 173 ? 32.623 8.255 -2.566 1.00 43.16 173 GLU A C 1
ATOM 1331 O O . GLU A 1 173 ? 33.370 7.831 -1.688 1.00 43.16 173 GLU A O 1
ATOM 1336 N N . ALA A 1 174 ? 33.071 9.073 -3.526 1.00 44.06 174 ALA A N 1
ATOM 1337 C CA . ALA A 1 174 ? 34.482 9.428 -3.709 1.00 44.06 174 ALA A CA 1
ATOM 1338 C C . ALA A 1 174 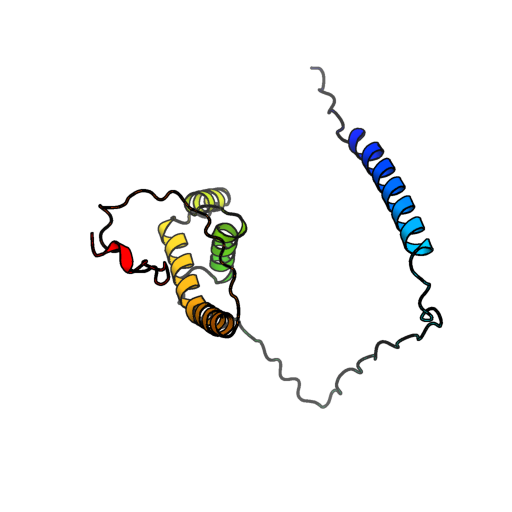? 34.845 10.886 -3.341 1.00 44.06 174 ALA A C 1
ATOM 1340 O O . ALA A 1 174 ? 35.869 11.382 -3.813 1.00 44.06 174 ALA A O 1
ATOM 1341 N N . ALA A 1 175 ? 34.042 11.575 -2.521 1.00 37.66 175 ALA A N 1
ATOM 1342 C CA . ALA A 1 175 ? 34.298 12.956 -2.085 1.00 37.66 175 ALA A CA 1
ATOM 1343 C C . ALA A 1 175 ? 34.382 13.091 -0.559 1.00 37.66 175 ALA A C 1
ATOM 1345 O O . ALA A 1 175 ? 33.504 12.526 0.132 1.00 37.66 175 ALA A O 1
#

Secondary structure (DSSP, 8-state):
--------TTTHHHHHHHHHHHHHHHHHHHHHHHS---TT-S---------PPPPTTS------------S-TTSPPHHHHHHHHHHHHTS---HHHHHHHHHHTT----HHHHHHHHHHHHHHHHHHHHHHHHHHTTSS--------------TTS------------GGGS--

Organism: NCBI:txid82979

pLDDT: mean 72.95, std 19.95, range [33.72, 97.12]

Sequence (175 aa):
MIPCLGWSTSIKTTLFNRVTDADIAAAENQLESLLPKSPSDEAEQRSIPARKPLSEHLPRVGKVISPTSDISKGLPEVGLVTQVVASKYRDYQPLYRQSHIFARDGVEIPVSTLAGGVGAAGVALAPLAELLRLDLLKRTVVHADETPLLILDAKQVRNWDYIPEVYLNPEKEAA

Radius of gyration: 28.52 Å; chains: 1; bounding box: 75×66×63 Å

Foldseek 3Di:
DDDDDDDDPPPPVVVVVVVVVVVVVVVVVVVVVPDDPDPCVPDPPPPPPDDDPDDPPDDDDPDDPDPPCPPPPPADDPVVLVVLLCCCPVVVQQLVNVQVVCVVVVHHDDSVSNVVSPVVVCVVCVVVVVVVVVVQVVDPDDDDDDDDDDDDPPPPPPDPPDDPDDDDPPVVVPD